Protein AF-A0A3Q8FGC4-F1 (afdb_monomer)

pLDDT: mean 86.4, std 13.98, range [35.84, 96.62]

Nearest PDB structures (foldseek):
  3uul-assembly1_A  TM=3.768E-01  e=6.677E+00  Rattus norvegicus

Foldseek 3Di:
DDDDDAPQDLCQLLVQPDLVSSLVSLCSCPVDDVSLVVNLVVLVVQVVPPPCPVVNVSSVVSSVLVVVLVVDDPVVSVVSSSVVSVVVNVVVVPD

Solvent-accessible surface area (backbone atoms only — not comparable to full-atom values): 5474 Å² total; per-residue (Å²): 131,84,83,80,81,71,67,71,68,63,63,52,37,62,68,32,93,45,69,70,51,16,49,52,45,49,46,68,39,44,76,47,69,70,37,44,53,49,47,51,55,48,30,64,61,38,57,78,39,93,88,26,55,66,61,25,52,54,43,51,52,52,48,53,51,52,60,53,36,76,78,42,59,68,75,58,29,50,55,52,49,55,52,49,54,52,48,52,45,53,63,74,66,53,131

Radius of gyration: 13.34 Å; Cα contacts (8 Å, |Δi|>4): 74; chains: 1; bounding box: 31×33×35 Å

Mean predicted aligned error: 5.27 Å

Sequence (95 aa):
MGSVSFPTDAHAILRAPDLDSAERAYLGLMPDQAHIDALVRRALGLSRVADAACCYALSMTLVGLRLQELEMDEPCATAHRQSTLRNLRQVYASP

Secondary structure (DSSP, 8-state):
---------THHHHH-SSHHHHHHHHHHH-SSHHHHHHHHHHHHHHTTSTT-HHHHHHHHHHHHHHHHHTTS-HHHHHHHHHHHHHHHHHHHH--

Structure (mmCIF, N/CA/C/O backbone):
data_AF-A0A3Q8FGC4-F1
#
_entry.id   AF-A0A3Q8FGC4-F1
#
loop_
_atom_site.group_PDB
_atom_site.id
_atom_site.type_symbol
_atom_site.label_atom_id
_atom_site.label_alt_id
_atom_site.label_comp_id
_atom_site.label_asym_id
_atom_site.label_entity_id
_atom_site.label_seq_id
_atom_site.pdbx_PDB_ins_code
_atom_site.Cartn_x
_atom_site.Cartn_y
_atom_site.Cartn_z
_atom_site.occupancy
_atom_site.B_iso_or_equiv
_atom_site.auth_seq_id
_atom_site.auth_comp_id
_atom_site.auth_asym_id
_atom_site.auth_atom_id
_atom_site.pdbx_PDB_model_num
ATOM 1 N N . MET A 1 1 ? 14.982 -24.105 7.222 1.00 35.84 1 MET A N 1
ATOM 2 C CA . MET A 1 1 ? 14.376 -22.767 7.385 1.00 35.84 1 MET A CA 1
ATOM 3 C C . MET A 1 1 ? 13.397 -22.569 6.245 1.00 35.84 1 MET A C 1
ATOM 5 O O . MET A 1 1 ? 13.825 -22.622 5.100 1.00 35.84 1 MET A O 1
ATOM 9 N N . GLY A 1 2 ? 12.097 -22.476 6.535 1.00 41.25 2 GLY A N 1
ATOM 10 C CA . GLY A 1 2 ? 11.085 -22.261 5.498 1.00 41.25 2 GLY A CA 1
ATOM 11 C C . GLY A 1 2 ? 11.269 -20.881 4.874 1.00 41.25 2 GLY A C 1
ATOM 12 O O . GLY A 1 2 ? 11.407 -19.900 5.600 1.00 41.25 2 GLY A O 1
ATOM 13 N N . SER A 1 3 ? 11.324 -20.814 3.544 1.00 45.59 3 SER A N 1
ATOM 14 C CA . SER A 1 3 ? 11.304 -19.548 2.816 1.00 45.59 3 SER A CA 1
ATOM 15 C C . SER A 1 3 ? 9.933 -18.915 3.047 1.00 45.59 3 SER A C 1
ATOM 17 O O . SER A 1 3 ? 8.928 -19.395 2.525 1.00 45.59 3 SER A O 1
ATOM 19 N N . VAL A 1 4 ? 9.871 -17.907 3.915 1.00 52.34 4 VAL A N 1
ATOM 20 C CA . VAL A 1 4 ? 8.651 -17.122 4.112 1.00 52.34 4 VAL A CA 1
ATOM 21 C C . VAL A 1 4 ? 8.453 -16.312 2.834 1.00 52.34 4 VAL A C 1
ATOM 23 O O . VAL A 1 4 ? 9.284 -15.474 2.488 1.00 52.34 4 VAL A O 1
ATOM 26 N N . SER A 1 5 ? 7.395 -16.625 2.087 1.00 57.38 5 SER A N 1
ATOM 27 C CA . SER A 1 5 ? 7.038 -15.887 0.879 1.00 57.38 5 SER A CA 1
ATOM 28 C C . SER A 1 5 ? 6.286 -14.629 1.291 1.00 57.38 5 SER A C 1
ATOM 30 O O . SER A 1 5 ? 5.193 -14.709 1.847 1.00 57.38 5 SER A O 1
ATOM 32 N N . PHE A 1 6 ? 6.898 -13.472 1.059 1.00 59.44 6 PHE A N 1
ATOM 33 C CA . PHE A 1 6 ? 6.273 -12.187 1.337 1.00 59.44 6 PHE A CA 1
ATOM 34 C C . PHE A 1 6 ? 5.357 -11.793 0.171 1.00 59.44 6 PHE A C 1
ATOM 36 O O . PHE A 1 6 ? 5.799 -11.852 -0.987 1.00 59.44 6 PHE A O 1
ATOM 43 N N . PRO A 1 7 ? 4.111 -11.354 0.433 1.00 64.94 7 PRO A N 1
ATOM 44 C CA . PRO A 1 7 ? 3.334 -10.671 -0.589 1.00 64.94 7 PRO A CA 1
ATOM 45 C C . PRO A 1 7 ? 4.143 -9.453 -1.029 1.00 64.94 7 PRO A C 1
ATOM 47 O O . PRO A 1 7 ? 4.620 -8.677 -0.208 1.00 64.94 7 PRO A O 1
ATOM 50 N N . THR A 1 8 ? 4.381 -9.327 -2.330 1.00 69.44 8 THR A N 1
ATOM 51 C CA . THR A 1 8 ? 5.246 -8.264 -2.863 1.00 69.44 8 THR A CA 1
ATOM 52 C C . THR A 1 8 ? 4.591 -7.479 -3.990 1.00 69.44 8 THR A C 1
ATOM 54 O O . THR A 1 8 ? 5.155 -6.493 -4.463 1.00 69.44 8 THR A O 1
ATOM 57 N N . ASP A 1 9 ? 3.410 -7.896 -4.440 1.00 83.50 9 ASP A N 1
ATOM 58 C CA . ASP A 1 9 ? 2.745 -7.321 -5.599 1.00 83.50 9 ASP A CA 1
ATOM 59 C C . ASP A 1 9 ? 1.961 -6.047 -5.249 1.00 83.50 9 ASP A C 1
ATOM 61 O O . ASP A 1 9 ? 0.766 -6.081 -4.955 1.00 83.50 9 ASP A O 1
ATOM 65 N N . ALA A 1 10 ? 2.642 -4.904 -5.337 1.00 87.44 10 ALA A N 1
ATOM 66 C CA . ALA A 1 10 ? 2.043 -3.584 -5.164 1.00 87.44 10 ALA A CA 1
ATOM 67 C C . ALA A 1 10 ? 0.886 -3.301 -6.148 1.00 87.44 10 ALA A C 1
ATOM 69 O O . ALA A 1 10 ? -0.040 -2.562 -5.811 1.00 87.44 10 ALA A O 1
ATOM 70 N N . HIS A 1 11 ? 0.861 -3.924 -7.336 1.00 89.44 11 HIS A N 1
ATOM 71 C CA . HIS A 1 11 ? -0.223 -3.716 -8.305 1.00 89.44 11 HIS A CA 1
ATOM 72 C C . HIS A 1 11 ? -1.540 -4.371 -7.880 1.00 89.44 11 HIS A C 1
ATOM 74 O O . HIS A 1 11 ? -2.587 -4.068 -8.455 1.00 89.44 11 HIS A O 1
ATOM 80 N N . ALA A 1 12 ? -1.538 -5.251 -6.873 1.00 90.31 12 ALA A N 1
ATOM 81 C CA . ALA A 1 12 ? -2.777 -5.754 -6.282 1.00 90.31 12 ALA A CA 1
ATOM 82 C C . ALA A 1 12 ? -3.651 -4.616 -5.714 1.00 90.31 12 ALA A C 1
ATOM 84 O O . ALA A 1 12 ? -4.872 -4.670 -5.828 1.00 90.31 12 ALA A O 1
ATOM 85 N N . ILE A 1 13 ? -3.037 -3.546 -5.196 1.00 93.50 13 ILE A N 1
ATOM 86 C CA . ILE A 1 13 ? -3.734 -2.367 -4.652 1.00 93.50 13 ILE A CA 1
ATOM 87 C C . ILE A 1 13 ? -4.467 -1.596 -5.760 1.00 93.50 13 ILE A C 1
ATOM 89 O O . ILE A 1 13 ? -5.600 -1.144 -5.574 1.00 93.50 13 ILE A O 1
ATOM 93 N N . LEU A 1 14 ? -3.843 -1.482 -6.937 1.00 92.50 14 LEU A N 1
ATOM 94 C CA . LEU A 1 14 ? -4.438 -0.818 -8.099 1.00 92.50 14 LEU A CA 1
ATOM 95 C C . LEU A 1 14 ? -5.569 -1.652 -8.717 1.00 92.50 14 LEU A C 1
ATOM 97 O O . LEU A 1 14 ? -6.582 -1.100 -9.130 1.00 92.50 14 LEU A O 1
ATOM 101 N N . ARG A 1 15 ? -5.422 -2.983 -8.733 1.00 91.06 15 ARG A N 1
ATOM 102 C CA . ARG A 1 15 ? -6.408 -3.921 -9.303 1.00 91.06 15 ARG A CA 1
ATOM 103 C C . ARG A 1 15 ? -7.569 -4.267 -8.371 1.00 91.06 15 ARG A C 1
ATOM 105 O O . ARG A 1 15 ? -8.509 -4.923 -8.811 1.00 91.06 15 ARG A O 1
ATOM 112 N N . ALA A 1 16 ? -7.511 -3.877 -7.098 1.00 93.44 16 ALA A N 1
ATOM 113 C CA . ALA A 1 16 ? -8.579 -4.172 -6.149 1.00 93.44 16 ALA A CA 1
ATOM 114 C C . ALA A 1 16 ? -9.930 -3.587 -6.628 1.00 93.44 16 ALA A C 1
ATOM 116 O O . ALA A 1 16 ? -9.937 -2.510 -7.230 1.00 93.44 16 ALA A O 1
ATOM 117 N N . PRO A 1 17 ? -11.067 -4.256 -6.374 1.00 93.06 17 PRO A N 1
ATOM 118 C CA . PRO A 1 17 ? -12.371 -3.842 -6.906 1.00 93.06 17 PRO A CA 1
ATOM 119 C C . PRO A 1 17 ? -12.894 -2.531 -6.298 1.00 93.06 17 PRO A C 1
ATOM 121 O O . PRO A 1 17 ? -13.582 -1.767 -6.968 1.00 93.06 17 PRO A O 1
ATOM 124 N N . ASP A 1 18 ? -12.521 -2.237 -5.056 1.00 94.69 18 ASP A N 1
ATOM 125 C CA . ASP A 1 18 ? -12.961 -1.072 -4.291 1.00 94.69 18 ASP A CA 1
ATOM 126 C C . ASP A 1 18 ? -11.840 -0.563 -3.367 1.00 94.69 18 ASP A C 1
ATOM 128 O O . ASP A 1 18 ? -10.759 -1.160 -3.278 1.00 94.69 18 ASP A O 1
ATOM 132 N N . LEU A 1 19 ? -12.077 0.585 -2.723 1.00 95.69 19 LEU A N 1
ATOM 133 C CA . LEU A 1 19 ? -11.090 1.228 -1.854 1.00 95.69 19 LEU A CA 1
ATOM 134 C C . LEU A 1 19 ? -10.793 0.388 -0.604 1.00 95.69 19 LEU A C 1
ATOM 136 O O . LEU A 1 19 ? -9.630 0.277 -0.230 1.00 95.69 19 LEU A O 1
ATOM 140 N N . ASP A 1 20 ? -11.800 -0.262 -0.021 1.00 96.00 20 ASP A N 1
ATOM 141 C CA . ASP A 1 20 ? -11.635 -1.100 1.172 1.00 96.00 20 ASP A CA 1
ATOM 142 C C . ASP A 1 20 ? -10.745 -2.317 0.880 1.00 96.00 20 ASP A C 1
ATOM 144 O O . ASP A 1 20 ? -9.887 -2.706 1.671 1.00 96.00 20 ASP A O 1
ATOM 148 N N . SER A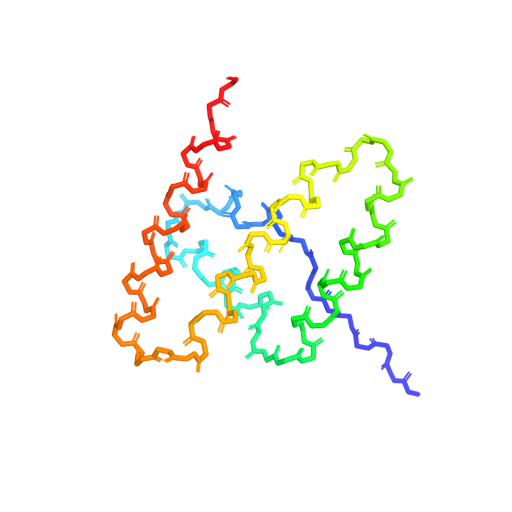 1 21 ? -10.911 -2.928 -0.291 1.00 95.69 21 SER A N 1
ATOM 149 C CA . SER A 1 21 ? -10.091 -4.049 -0.743 1.00 95.69 21 SER A CA 1
ATOM 150 C C . SER A 1 21 ? -8.669 -3.602 -1.089 1.00 95.69 21 SER A C 1
ATOM 152 O O . SER A 1 21 ? -7.719 -4.337 -0.816 1.00 95.69 21 SER A O 1
ATOM 154 N N . ALA A 1 22 ? -8.502 -2.392 -1.634 1.00 95.81 22 ALA A N 1
ATOM 155 C CA . ALA A 1 22 ? -7.188 -1.788 -1.855 1.00 95.81 22 ALA A CA 1
ATOM 156 C C . ALA A 1 22 ? -6.466 -1.519 -0.526 1.00 95.81 22 ALA A C 1
ATOM 158 O O . ALA A 1 22 ? -5.274 -1.791 -0.400 1.00 95.81 22 ALA A O 1
ATOM 159 N N . GLU A 1 23 ? -7.200 -1.041 0.476 1.00 96.12 23 GLU A N 1
ATOM 160 C CA . GLU A 1 23 ? -6.710 -0.799 1.829 1.00 96.12 23 GLU A CA 1
ATOM 161 C C . GLU A 1 23 ? -6.275 -2.100 2.514 1.00 96.12 23 GLU A C 1
ATOM 163 O O . GLU A 1 23 ? -5.174 -2.166 3.062 1.00 96.12 23 GLU A O 1
ATOM 168 N N . ARG A 1 24 ? -7.073 -3.172 2.411 1.00 95.31 24 ARG A N 1
ATOM 169 C CA . ARG A 1 24 ? -6.678 -4.503 2.905 1.00 95.31 24 ARG A CA 1
ATOM 170 C C . ARG A 1 24 ? -5.434 -5.033 2.198 1.00 95.31 24 ARG A C 1
ATOM 172 O O . ARG A 1 24 ? -4.555 -5.580 2.858 1.00 95.31 24 ARG A O 1
ATOM 179 N N . ALA A 1 25 ? -5.344 -4.868 0.878 1.00 94.75 25 ALA A N 1
ATOM 180 C CA . ALA A 1 25 ? -4.167 -5.278 0.116 1.00 94.75 25 ALA A CA 1
ATOM 181 C C . ALA A 1 25 ? -2.917 -4.496 0.546 1.00 94.75 25 ALA A C 1
ATOM 183 O O . ALA A 1 25 ? -1.855 -5.086 0.711 1.00 94.75 25 ALA A O 1
ATOM 184 N N . TYR A 1 26 ? -3.052 -3.190 0.782 1.00 95.81 26 TYR A N 1
ATOM 185 C CA . TYR A 1 26 ? -1.980 -2.333 1.278 1.00 95.81 26 TYR A CA 1
ATOM 186 C C . TYR A 1 26 ? -1.484 -2.757 2.667 1.00 95.81 26 TYR A C 1
ATOM 188 O O . TYR A 1 26 ? -0.286 -2.966 2.856 1.00 95.81 26 TYR A O 1
ATOM 196 N N . LEU A 1 27 ? -2.397 -2.945 3.625 1.00 94.75 27 LEU A N 1
ATOM 197 C CA . LEU A 1 27 ? -2.035 -3.369 4.979 1.00 94.75 27 LEU A CA 1
ATOM 198 C C . LEU A 1 27 ? -1.441 -4.782 4.993 1.00 94.75 27 LEU A C 1
ATOM 200 O O . LEU A 1 27 ? -0.485 -5.041 5.716 1.00 94.75 27 LEU A O 1
ATOM 204 N N . GLY A 1 28 ? -1.972 -5.687 4.165 1.00 94.00 28 GLY A N 1
ATOM 205 C CA . GLY A 1 28 ? -1.442 -7.042 4.010 1.00 94.00 28 GLY A CA 1
ATOM 206 C C . GLY A 1 28 ? -0.087 -7.097 3.301 1.00 94.00 28 GLY A C 1
ATOM 207 O O . GLY A 1 28 ? 0.666 -8.045 3.506 1.00 94.00 28 GLY A O 1
ATOM 208 N N . LEU A 1 29 ? 0.245 -6.087 2.490 1.00 93.56 29 LEU A N 1
ATOM 209 C CA . LEU A 1 29 ? 1.549 -5.958 1.840 1.00 93.56 29 LEU A CA 1
ATOM 210 C C . LEU A 1 29 ? 2.640 -5.546 2.837 1.00 93.56 29 LEU A C 1
ATOM 212 O O . LEU A 1 29 ? 3.773 -6.003 2.715 1.00 93.56 29 LEU A O 1
ATOM 216 N N . MET A 1 30 ? 2.310 -4.686 3.807 1.00 94.75 30 MET A N 1
ATOM 217 C CA . MET A 1 30 ? 3.260 -4.129 4.782 1.00 94.75 30 MET A CA 1
ATOM 218 C C . MET A 1 30 ? 2.707 -4.146 6.222 1.00 94.75 30 MET A C 1
ATOM 220 O O . MET A 1 30 ? 2.543 -3.084 6.836 1.00 94.75 30 MET A O 1
ATOM 224 N N . PRO A 1 31 ? 2.422 -5.336 6.785 1.00 91.38 31 PRO A N 1
ATOM 225 C CA . PRO A 1 31 ? 1.895 -5.455 8.143 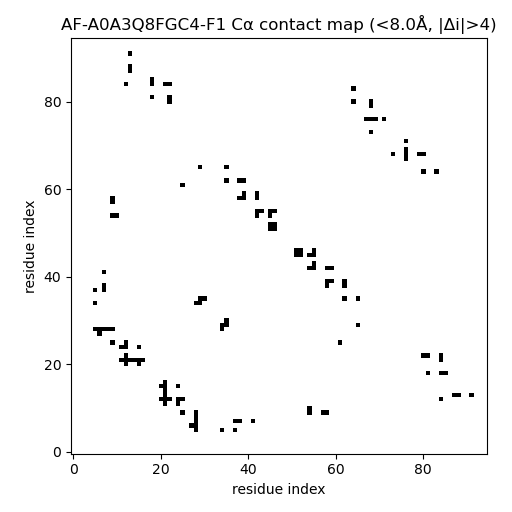1.00 91.38 31 PRO A CA 1
ATOM 226 C C . PRO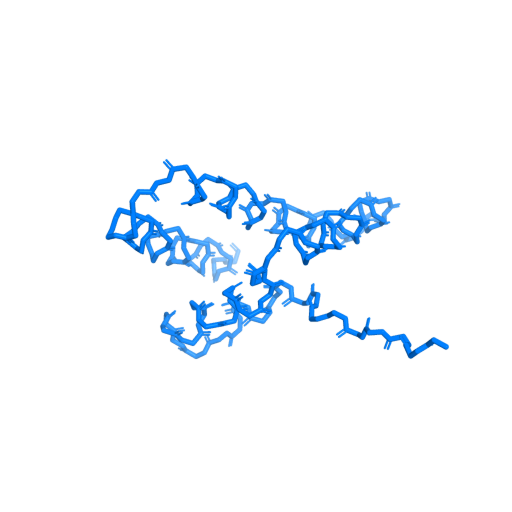 A 1 31 ? 2.908 -5.011 9.206 1.00 91.38 31 PRO A C 1
ATOM 228 O O . PRO A 1 31 ? 2.507 -4.523 10.259 1.00 91.38 31 PRO A O 1
ATOM 231 N N . ASP A 1 32 ? 4.208 -5.138 8.925 1.00 91.56 32 ASP A N 1
ATOM 232 C CA . ASP A 1 32 ? 5.295 -4.802 9.843 1.00 91.56 32 ASP A CA 1
ATOM 233 C C . ASP A 1 32 ? 6.556 -4.302 9.107 1.00 91.56 32 ASP A C 1
ATOM 235 O O . ASP A 1 32 ? 6.627 -4.280 7.873 1.00 91.56 32 ASP A O 1
ATOM 239 N N . GLN A 1 33 ? 7.577 -3.932 9.885 1.00 92.56 33 GLN A N 1
ATOM 240 C CA . GLN A 1 33 ? 8.852 -3.423 9.378 1.00 92.56 33 GLN A CA 1
ATOM 241 C C . GLN A 1 33 ? 9.581 -4.406 8.449 1.00 92.56 33 GLN A C 1
ATOM 243 O O . GLN A 1 33 ? 10.179 -3.986 7.460 1.00 92.56 33 GLN A O 1
ATOM 248 N N . ALA A 1 34 ? 9.523 -5.714 8.713 1.00 93.25 34 ALA A N 1
ATOM 249 C CA . ALA A 1 34 ? 10.223 -6.698 7.889 1.00 93.25 34 ALA A CA 1
ATOM 250 C C . ALA A 1 34 ? 9.634 -6.762 6.471 1.00 93.25 34 ALA A C 1
ATOM 252 O O . ALA A 1 34 ? 10.374 -6.929 5.496 1.00 93.25 34 ALA A O 1
ATOM 253 N N . HIS A 1 35 ? 8.317 -6.582 6.354 1.00 93.38 35 HIS A N 1
ATOM 254 C CA . HIS A 1 35 ? 7.618 -6.520 5.073 1.00 93.38 35 HIS A CA 1
ATOM 255 C C . HIS A 1 35 ? 7.906 -5.213 4.324 1.00 93.38 35 HIS A C 1
ATOM 257 O O . HIS A 1 35 ? 8.119 -5.245 3.109 1.00 93.38 35 HIS A O 1
ATOM 263 N N . ILE A 1 36 ? 8.003 -4.086 5.041 1.00 94.19 36 ILE A N 1
ATOM 264 C CA . ILE A 1 36 ? 8.456 -2.806 4.472 1.00 94.19 36 ILE A CA 1
ATOM 265 C C . ILE A 1 36 ? 9.859 -2.978 3.870 1.00 94.19 36 ILE A C 1
ATOM 267 O O . ILE A 1 36 ? 10.069 -2.710 2.685 1.00 94.19 36 ILE A O 1
ATOM 271 N N . ASP A 1 37 ? 10.805 -3.518 4.640 1.00 93.31 37 ASP A N 1
ATOM 272 C CA . ASP A 1 37 ? 12.183 -3.725 4.187 1.00 93.31 37 ASP A CA 1
ATOM 273 C C . ASP A 1 37 ? 12.265 -4.705 3.003 1.00 93.31 37 ASP A C 1
ATOM 275 O O . ASP A 1 37 ? 13.089 -4.547 2.096 1.00 93.31 37 ASP A O 1
ATOM 279 N N . ALA A 1 38 ? 11.428 -5.748 2.997 1.00 92.00 38 ALA A N 1
ATOM 280 C CA . ALA A 1 38 ? 11.341 -6.700 1.893 1.00 92.00 38 ALA A CA 1
ATOM 281 C C . ALA A 1 38 ? 10.856 -6.028 0.599 1.00 92.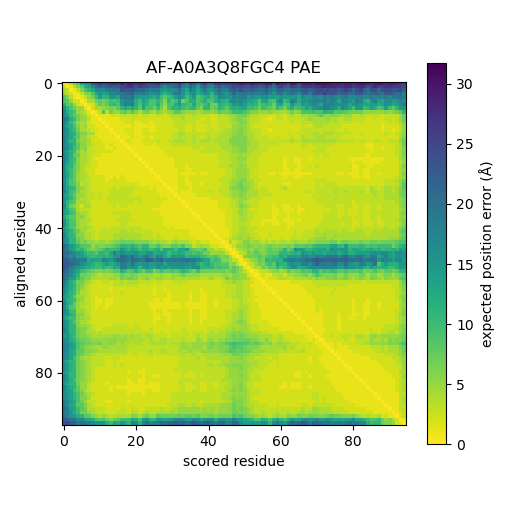00 38 ALA A C 1
ATOM 283 O O . ALA A 1 38 ? 11.451 -6.248 -0.463 1.00 92.00 38 ALA A O 1
ATOM 284 N N . LEU A 1 39 ? 9.832 -5.172 0.683 1.00 91.75 39 LEU A N 1
ATOM 285 C CA . LEU A 1 39 ? 9.323 -4.423 -0.462 1.00 91.75 39 LEU A CA 1
ATOM 286 C C . LEU A 1 39 ? 10.364 -3.427 -0.991 1.00 91.75 39 LEU A C 1
ATOM 288 O O . LEU A 1 39 ? 10.585 -3.382 -2.201 1.00 91.75 39 LEU A O 1
ATOM 292 N N . VAL A 1 40 ? 11.070 -2.708 -0.109 1.00 92.50 40 VAL A N 1
ATOM 293 C CA . VAL A 1 40 ? 12.173 -1.804 -0.492 1.00 92.50 40 VAL A CA 1
ATOM 294 C C . VAL A 1 40 ? 13.273 -2.562 -1.228 1.00 92.50 40 VAL A C 1
ATOM 296 O O . VAL A 1 40 ? 13.673 -2.166 -2.324 1.00 92.50 40 VAL A O 1
ATOM 299 N N . ARG A 1 41 ? 13.744 -3.688 -0.675 1.00 90.62 41 ARG A N 1
ATOM 300 C CA . ARG A 1 41 ? 14.779 -4.517 -1.317 1.00 90.62 41 ARG A CA 1
ATOM 301 C C . ARG A 1 41 ? 14.347 -4.987 -2.704 1.00 90.62 41 ARG A C 1
ATOM 303 O O . ARG A 1 41 ? 15.145 -4.934 -3.639 1.00 90.62 41 ARG A O 1
ATOM 310 N N . ARG A 1 42 ? 13.088 -5.409 -2.857 1.00 86.94 42 ARG A N 1
ATOM 311 C CA . ARG A 1 42 ? 12.542 -5.815 -4.157 1.00 86.94 42 ARG A CA 1
ATOM 312 C C . ARG A 1 42 ? 12.472 -4.643 -5.130 1.00 86.94 42 ARG A C 1
ATOM 314 O O . ARG A 1 42 ? 12.923 -4.786 -6.262 1.00 86.94 42 ARG A O 1
ATOM 321 N N . ALA A 1 43 ? 11.947 -3.499 -4.699 1.00 87.81 43 ALA A N 1
ATOM 322 C CA . ALA A 1 43 ? 11.838 -2.304 -5.527 1.00 87.81 43 ALA A CA 1
ATOM 323 C C . ALA A 1 43 ? 13.220 -1.852 -6.030 1.00 87.81 43 ALA A C 1
ATOM 325 O O . ALA A 1 43 ? 13.386 -1.606 -7.221 1.00 87.81 43 ALA A O 1
ATOM 326 N N . LEU A 1 44 ? 14.238 -1.846 -5.164 1.00 86.38 44 LEU A N 1
ATOM 327 C CA . LEU A 1 44 ? 15.627 -1.547 -5.538 1.00 86.38 44 LEU A CA 1
ATOM 328 C C . LEU A 1 44 ? 16.246 -2.593 -6.479 1.00 86.38 44 LEU A C 1
ATOM 330 O O . LEU A 1 44 ? 17.114 -2.264 -7.285 1.00 86.38 44 LEU A O 1
ATOM 334 N N . GLY A 1 45 ? 15.826 -3.857 -6.386 1.00 83.44 45 GLY A N 1
ATOM 335 C CA . GLY A 1 45 ? 16.206 -4.892 -7.349 1.00 83.44 45 GLY A CA 1
ATOM 336 C C . GLY A 1 45 ? 15.580 -4.661 -8.727 1.00 83.44 45 GLY A C 1
ATOM 337 O O . GLY A 1 45 ? 16.247 -4.840 -9.744 1.00 83.44 45 GLY A O 1
ATOM 338 N N . LEU A 1 46 ? 14.319 -4.220 -8.754 1.00 72.56 46 LEU A N 1
ATOM 339 C CA . LEU A 1 46 ? 13.558 -3.937 -9.971 1.00 72.56 46 LEU A CA 1
ATOM 340 C C . LEU A 1 46 ? 13.969 -2.623 -10.645 1.00 72.56 46 LEU A C 1
ATOM 342 O O . LEU A 1 46 ? 13.949 -2.561 -11.866 1.00 72.56 46 LEU A O 1
ATOM 346 N N . SER A 1 47 ? 14.407 -1.605 -9.896 1.00 70.25 47 SER A N 1
ATOM 347 C CA . SER A 1 47 ? 14.837 -0.310 -10.460 1.00 70.25 47 SER A CA 1
ATOM 348 C C . SER A 1 47 ? 16.007 -0.420 -11.444 1.00 70.25 47 SER A C 1
ATOM 350 O O . SER A 1 47 ? 16.240 0.481 -12.244 1.00 70.25 47 SER A O 1
ATOM 352 N N . ARG A 1 48 ? 16.732 -1.543 -11.410 1.00 68.81 48 ARG A N 1
ATOM 353 C CA . ARG A 1 48 ? 17.823 -1.873 -12.335 1.00 68.81 48 ARG A CA 1
ATOM 354 C C . ARG A 1 48 ? 17.332 -2.376 -13.700 1.00 68.81 48 ARG A C 1
ATOM 356 O O . ARG A 1 48 ? 18.155 -2.600 -14.583 1.00 68.81 48 ARG A O 1
ATOM 363 N N . VAL A 1 49 ? 16.022 -2.568 -13.877 1.00 66.69 49 VAL A N 1
ATOM 364 C CA . VAL A 1 49 ? 15.383 -3.053 -15.108 1.00 66.69 49 VAL A CA 1
ATOM 365 C C . VAL A 1 49 ? 14.598 -1.905 -15.753 1.00 66.69 49 VAL A C 1
ATOM 367 O O . VAL A 1 49 ? 13.739 -1.303 -15.113 1.00 66.69 49 VAL A O 1
ATOM 370 N N . ALA A 1 50 ? 14.884 -1.605 -17.025 1.00 55.69 50 ALA A N 1
ATOM 371 C CA . ALA A 1 50 ? 14.408 -0.402 -17.724 1.00 55.69 50 ALA A CA 1
ATOM 372 C C . ALA A 1 50 ? 12.871 -0.243 -17.788 1.00 55.69 50 ALA A C 1
ATOM 374 O O . ALA A 1 50 ? 12.384 0.881 -17.847 1.00 55.69 50 ALA A O 1
ATOM 375 N N . ASP A 1 51 ? 12.116 -1.343 -17.727 1.00 62.31 51 ASP A N 1
ATOM 376 C CA . ASP A 1 51 ? 10.647 -1.360 -17.842 1.00 62.31 51 ASP A CA 1
ATOM 377 C C . ASP A 1 51 ? 9.919 -1.373 -16.477 1.00 62.31 51 ASP A C 1
ATOM 379 O O . ASP A 1 51 ? 8.698 -1.449 -16.388 1.00 62.31 51 ASP A O 1
ATOM 383 N N . ALA A 1 52 ? 10.661 -1.299 -15.365 1.00 66.69 52 ALA A N 1
ATOM 384 C CA . ALA A 1 52 ? 10.102 -1.421 -14.015 1.00 66.69 52 ALA A CA 1
ATOM 385 C C . ALA A 1 52 ? 9.984 -0.085 -13.257 1.00 66.69 52 ALA A C 1
ATOM 387 O O . ALA A 1 52 ? 9.695 -0.086 -12.058 1.00 66.69 52 ALA A O 1
ATOM 388 N N . ALA A 1 53 ? 10.181 1.056 -13.926 1.00 72.75 53 ALA A N 1
ATOM 389 C CA . ALA A 1 53 ? 10.125 2.382 -13.299 1.00 72.75 53 ALA A CA 1
ATOM 390 C C . ALA A 1 53 ? 8.770 2.654 -12.618 1.00 72.75 53 ALA A C 1
ATOM 392 O O . ALA A 1 53 ? 8.722 3.179 -11.508 1.00 72.75 53 ALA A O 1
ATOM 393 N N . CYS A 1 54 ? 7.681 2.217 -13.253 1.00 74.44 54 CYS A N 1
ATOM 394 C CA . CYS A 1 54 ? 6.316 2.312 -12.738 1.00 74.44 54 CYS A CA 1
ATOM 395 C C . CYS A 1 54 ? 6.127 1.467 -11.460 1.00 74.44 54 CYS A C 1
ATOM 397 O O . CYS A 1 54 ? 5.670 1.966 -10.432 1.00 74.44 54 CYS A O 1
ATOM 399 N N . CYS A 1 55 ? 6.593 0.213 -11.483 1.00 81.00 55 CYS A N 1
ATOM 400 C CA . CYS A 1 55 ? 6.574 -0.690 -10.328 1.00 81.00 55 CYS A CA 1
ATOM 401 C C . CYS A 1 55 ? 7.415 -0.150 -9.161 1.00 81.00 55 CYS A C 1
ATOM 403 O O . CYS A 1 55 ? 7.021 -0.264 -7.997 1.00 81.00 55 CYS A O 1
ATOM 405 N N . TYR A 1 56 ? 8.578 0.430 -9.468 1.00 86.94 56 TYR A N 1
ATOM 406 C CA . TYR A 1 56 ? 9.468 1.047 -8.491 1.00 86.94 56 TYR A CA 1
ATOM 407 C C . TYR A 1 56 ? 8.817 2.269 -7.843 1.00 86.94 56 TYR A C 1
ATOM 409 O O . TYR A 1 56 ? 8.735 2.324 -6.618 1.00 86.94 56 TYR A O 1
ATOM 417 N N . ALA A 1 57 ? 8.307 3.204 -8.648 1.00 88.25 57 ALA A N 1
ATOM 418 C CA . ALA A 1 57 ? 7.653 4.412 -8.161 1.00 88.25 57 ALA A CA 1
ATOM 419 C C . ALA A 1 57 ? 6.464 4.071 -7.257 1.00 88.25 57 ALA A C 1
ATOM 421 O O . ALA A 1 57 ? 6.419 4.539 -6.122 1.00 88.25 57 ALA A O 1
ATOM 422 N N . LEU A 1 58 ? 5.571 3.177 -7.703 1.00 91.44 58 LEU A N 1
ATOM 423 C CA . LEU A 1 58 ? 4.440 2.720 -6.896 1.00 91.44 58 LEU A CA 1
ATOM 424 C C . LEU A 1 58 ? 4.909 2.115 -5.567 1.00 91.44 58 LEU A C 1
ATOM 426 O O . LEU A 1 58 ? 4.423 2.505 -4.509 1.00 91.44 58 LEU A O 1
ATOM 430 N N . SER A 1 59 ? 5.878 1.196 -5.605 1.00 92.31 59 SER A N 1
ATOM 431 C CA . SER A 1 59 ? 6.389 0.545 -4.392 1.00 92.31 59 SER A CA 1
ATOM 432 C C . SER A 1 59 ? 6.982 1.558 -3.410 1.00 92.31 59 SER A C 1
ATOM 434 O O . SER A 1 59 ? 6.683 1.505 -2.220 1.00 92.31 59 SER A O 1
ATOM 436 N N . MET A 1 60 ? 7.776 2.513 -3.900 1.00 93.69 60 MET A N 1
ATOM 437 C CA . MET A 1 60 ? 8.386 3.543 -3.059 1.00 93.69 60 MET A CA 1
ATOM 438 C C . MET A 1 60 ? 7.354 4.516 -2.485 1.00 93.69 60 MET A C 1
ATOM 440 O O . MET A 1 60 ? 7.484 4.909 -1.327 1.00 93.69 60 MET A O 1
ATOM 444 N N . THR A 1 61 ? 6.308 4.870 -3.237 1.00 94.44 61 THR A N 1
ATOM 445 C CA . THR A 1 61 ? 5.213 5.698 -2.713 1.00 94.44 61 THR A CA 1
ATOM 446 C C . THR A 1 61 ? 4.477 4.995 -1.576 1.00 94.44 61 THR A C 1
ATOM 448 O O . THR A 1 61 ? 4.208 5.612 -0.548 1.00 94.44 61 THR A O 1
ATOM 451 N N . LEU A 1 62 ? 4.186 3.700 -1.722 1.00 95.44 62 LEU A N 1
ATOM 452 C CA . LEU A 1 62 ? 3.496 2.927 -0.687 1.00 95.44 62 LEU A CA 1
ATOM 453 C C . LEU A 1 62 ? 4.356 2.759 0.572 1.00 95.44 62 LEU A C 1
ATOM 455 O O . LEU A 1 62 ? 3.835 2.879 1.680 1.00 95.44 62 LEU A O 1
ATOM 459 N N . VAL A 1 63 ? 5.664 2.531 0.410 1.00 95.56 63 VAL A N 1
ATOM 460 C CA . VAL A 1 63 ? 6.621 2.498 1.528 1.00 95.56 63 VAL A CA 1
ATOM 461 C C . VAL A 1 63 ? 6.654 3.841 2.252 1.00 95.56 63 VAL A C 1
ATOM 463 O O . VAL A 1 63 ? 6.552 3.867 3.474 1.00 95.56 63 VAL A O 1
ATOM 466 N N . GLY A 1 64 ? 6.760 4.949 1.513 1.00 95.94 64 GLY A N 1
ATOM 467 C CA . GLY A 1 64 ? 6.755 6.292 2.095 1.00 95.94 64 GLY A CA 1
ATOM 468 C C . GLY A 1 64 ? 5.488 6.558 2.905 1.00 95.94 64 GLY A C 1
ATOM 469 O O . GLY A 1 64 ? 5.582 6.974 4.056 1.00 95.94 64 GLY A O 1
ATOM 470 N N . LEU A 1 65 ? 4.324 6.213 2.343 1.00 96.62 65 LEU A N 1
ATOM 471 C CA . LEU A 1 65 ? 3.044 6.282 3.048 1.00 96.62 65 LEU A CA 1
ATOM 472 C C . LEU A 1 65 ? 3.077 5.459 4.345 1.00 96.62 65 LEU A C 1
ATOM 474 O O . LEU A 1 65 ? 2.677 5.955 5.393 1.00 96.62 65 LEU A O 1
ATOM 478 N N . ARG A 1 66 ? 3.593 4.222 4.303 1.00 96.25 66 ARG A N 1
ATOM 479 C CA . ARG A 1 66 ? 3.600 3.345 5.485 1.00 96.25 66 ARG A CA 1
ATOM 480 C C . ARG A 1 66 ? 4.482 3.885 6.599 1.00 96.25 66 ARG A C 1
ATOM 482 O O . ARG A 1 66 ? 4.095 3.819 7.757 1.00 96.25 66 ARG A O 1
ATOM 489 N N . LEU A 1 67 ? 5.647 4.424 6.252 1.00 95.62 67 LEU A N 1
ATOM 490 C CA . LEU A 1 67 ? 6.557 5.027 7.224 1.00 95.62 67 LEU A CA 1
ATOM 491 C C . LEU A 1 67 ? 5.944 6.270 7.877 1.00 95.62 67 LEU A C 1
ATOM 493 O O . LEU A 1 67 ? 6.085 6.437 9.081 1.00 95.62 67 LEU A O 1
ATOM 497 N N . GLN A 1 68 ? 5.219 7.091 7.112 1.00 94.44 68 GLN A N 1
ATOM 498 C CA . GLN A 1 68 ? 4.487 8.235 7.662 1.00 94.44 68 GLN A CA 1
ATOM 499 C C . GLN A 1 68 ? 3.385 7.791 8.628 1.00 94.44 68 GLN A C 1
ATOM 501 O O . GLN A 1 68 ? 3.273 8.343 9.714 1.00 94.44 68 GLN A O 1
ATOM 506 N N . GLU A 1 69 ? 2.606 6.765 8.275 1.00 94.88 69 GLU A N 1
ATOM 507 C CA . GLU A 1 69 ? 1.540 6.238 9.139 1.00 94.88 69 GLU A CA 1
ATOM 508 C C . GLU A 1 69 ? 2.048 5.752 10.502 1.00 94.88 69 GLU A C 1
ATOM 510 O O . GLU A 1 69 ? 1.337 5.903 11.490 1.00 94.88 69 GLU A O 1
ATOM 515 N N . LEU A 1 70 ? 3.267 5.202 10.576 1.00 91.12 70 LEU A N 1
ATOM 516 C CA . LEU A 1 70 ? 3.869 4.747 11.839 1.00 91.12 70 LEU A CA 1
ATOM 517 C C . LEU A 1 70 ? 4.134 5.891 12.832 1.00 91.12 70 LEU A C 1
ATOM 519 O O . LEU A 1 70 ? 4.287 5.635 14.024 1.00 91.12 70 LEU A O 1
ATOM 523 N N . GLU A 1 71 ? 4.191 7.135 12.355 1.00 93.06 71 GLU A N 1
ATOM 524 C CA . GLU A 1 71 ? 4.381 8.339 13.171 1.00 93.06 71 GLU A CA 1
ATOM 525 C C . GLU A 1 71 ? 3.050 9.039 13.513 1.00 93.06 71 GLU A C 1
ATOM 527 O O . GLU A 1 71 ? 3.043 10.059 14.203 1.00 93.06 71 GLU A O 1
ATOM 532 N N . MET A 1 72 ? 1.919 8.518 13.025 1.00 94.00 72 MET A N 1
ATOM 533 C CA . MET A 1 72 ? 0.595 9.130 13.140 1.00 94.00 72 MET A CA 1
ATOM 534 C C . MET A 1 72 ? -0.316 8.340 14.083 1.00 94.00 72 MET A C 1
ATOM 536 O O . MET A 1 72 ? -0.251 7.117 14.164 1.00 94.00 72 MET A O 1
ATOM 540 N N . ASP A 1 73 ? -1.258 9.032 14.725 1.00 95.38 73 ASP A N 1
ATOM 541 C CA . ASP A 1 73 ? -2.364 8.357 15.406 1.00 95.38 73 ASP A CA 1
ATOM 542 C C . ASP A 1 73 ? -3.275 7.639 14.394 1.00 95.38 73 ASP A C 1
ATOM 544 O O . ASP A 1 73 ? -3.562 8.162 13.312 1.00 95.38 73 ASP A O 1
ATOM 548 N N . GLU A 1 74 ? -3.806 6.474 14.779 1.00 91.50 74 GLU A N 1
ATOM 549 C CA . GLU A 1 74 ? -4.609 5.585 13.919 1.00 91.50 74 GLU A CA 1
ATOM 550 C C . GLU A 1 74 ? -5.749 6.268 13.131 1.00 91.50 74 GLU A C 1
ATOM 552 O O . GLU A 1 74 ? -5.896 5.998 11.931 1.00 91.50 74 GLU A O 1
ATOM 557 N N . PRO A 1 75 ? -6.549 7.190 13.709 1.00 93.62 75 PRO A N 1
ATOM 558 C CA . PRO A 1 75 ? -7.584 7.889 12.945 1.00 93.62 75 PRO A CA 1
ATOM 559 C C . PRO A 1 75 ? -7.006 8.763 11.825 1.00 93.62 75 PRO A C 1
ATOM 561 O O . PRO A 1 75 ? -7.560 8.825 10.725 1.00 93.62 75 PRO A O 1
ATOM 564 N N . CYS A 1 76 ? -5.874 9.420 12.092 1.00 94.38 76 CYS A N 1
ATOM 565 C CA . CYS A 1 76 ? -5.192 10.275 11.128 1.00 94.38 76 CYS A CA 1
ATOM 566 C C . CYS A 1 76 ? -4.517 9.429 10.040 1.00 94.38 76 CYS A C 1
ATOM 568 O O . CYS A 1 76 ? -4.696 9.701 8.851 1.00 94.38 76 CYS A O 1
ATOM 570 N N . ALA A 1 77 ? -3.832 8.352 10.441 1.00 95.25 77 ALA A N 1
ATOM 571 C CA . ALA A 1 77 ? -3.230 7.376 9.538 1.00 95.25 77 ALA A CA 1
ATOM 572 C C . ALA A 1 77 ? -4.275 6.780 8.583 1.00 95.25 77 ALA A C 1
ATOM 574 O O . ALA A 1 77 ? -4.066 6.741 7.374 1.00 95.25 77 ALA A O 1
ATOM 575 N N . THR A 1 78 ? -5.447 6.388 9.093 1.00 95.38 78 THR A N 1
ATOM 576 C CA . THR A 1 78 ? -6.539 5.825 8.281 1.00 95.38 78 THR A CA 1
ATOM 577 C C . THR A 1 78 ? -7.068 6.815 7.245 1.00 95.38 78 THR A C 1
ATOM 579 O O . THR A 1 78 ? -7.190 6.473 6.066 1.00 95.38 78 THR A O 1
ATOM 582 N N . ALA A 1 79 ? -7.340 8.059 7.644 1.00 95.12 79 ALA A N 1
ATOM 583 C CA . ALA A 1 79 ? -7.813 9.083 6.714 1.00 95.12 79 ALA A CA 1
ATOM 584 C C . ALA A 1 79 ? -6.765 9.398 5.631 1.00 95.12 79 ALA A C 1
ATOM 586 O O . ALA A 1 79 ? -7.096 9.503 4.443 1.00 95.12 79 ALA A O 1
ATOM 587 N N . HIS A 1 80 ? -5.494 9.507 6.030 1.00 95.12 80 HIS A N 1
ATOM 588 C CA . HIS A 1 80 ? -4.386 9.777 5.121 1.00 95.12 80 HIS A CA 1
ATOM 589 C C . HIS A 1 80 ? -4.174 8.633 4.118 1.00 95.12 80 HIS A C 1
ATOM 591 O O . HIS A 1 80 ? -4.089 8.871 2.909 1.00 95.12 80 HIS A O 1
ATOM 597 N N . ARG A 1 81 ? -4.203 7.389 4.602 1.00 96.38 81 ARG A N 1
ATOM 598 C CA . ARG A 1 81 ? -4.138 6.161 3.805 1.00 96.38 81 ARG A CA 1
ATOM 599 C C . ARG A 1 81 ? -5.221 6.102 2.746 1.00 96.38 81 ARG A C 1
ATOM 601 O O . ARG A 1 81 ? -4.919 5.977 1.561 1.00 96.38 81 ARG A O 1
ATOM 608 N N . GLN A 1 82 ? -6.485 6.239 3.146 1.00 96.25 82 GLN A N 1
ATOM 609 C CA . GLN A 1 82 ? -7.609 6.171 2.213 1.00 96.25 82 GLN A CA 1
ATOM 610 C C . GLN A 1 82 ? -7.554 7.276 1.154 1.00 96.25 82 GLN A C 1
ATOM 612 O O . GLN A 1 82 ? -7.846 7.023 -0.018 1.00 96.25 82 GLN A O 1
ATOM 617 N N . SER A 1 83 ? -7.158 8.492 1.542 1.00 96.56 83 SER A N 1
ATOM 618 C CA . SER A 1 83 ? -6.968 9.602 0.604 1.00 96.56 83 SER A CA 1
ATOM 619 C C . SER A 1 83 ? -5.882 9.289 -0.430 1.00 96.56 83 SER A C 1
ATOM 621 O O . SER A 1 83 ? -6.113 9.407 -1.637 1.00 96.56 83 SER A O 1
ATOM 623 N N . THR A 1 84 ? -4.728 8.803 0.029 1.00 96.25 84 THR A N 1
ATOM 624 C CA . THR A 1 84 ? -3.585 8.470 -0.829 1.00 96.25 84 THR A CA 1
ATOM 625 C C . THR A 1 84 ? -3.893 7.298 -1.758 1.00 96.25 84 THR A C 1
ATOM 627 O O . THR A 1 84 ? -3.647 7.389 -2.959 1.00 96.25 84 THR A O 1
ATOM 630 N N . LEU A 1 85 ? -4.503 6.221 -1.252 1.00 96.50 85 LEU A N 1
ATOM 631 C CA . LEU A 1 85 ? -4.890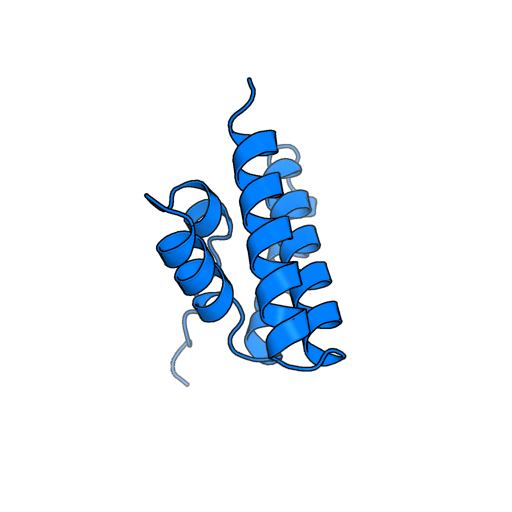 5.062 -2.063 1.00 96.50 85 LEU A CA 1
ATOM 632 C C . LEU A 1 85 ? -5.923 5.429 -3.134 1.00 96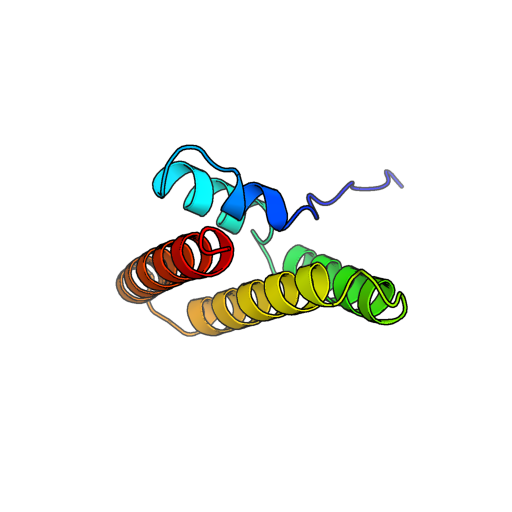.50 85 LEU A C 1
ATOM 634 O O . LEU A 1 85 ? -5.824 4.962 -4.271 1.00 96.50 85 LEU A O 1
ATOM 638 N N . ARG A 1 86 ? -6.887 6.298 -2.806 1.00 96.31 86 ARG A N 1
ATOM 639 C CA . ARG A 1 86 ? -7.843 6.827 -3.786 1.00 96.31 86 ARG A CA 1
ATOM 640 C C . ARG A 1 86 ? -7.127 7.603 -4.891 1.00 96.31 86 ARG A C 1
ATOM 642 O O . ARG A 1 86 ? -7.400 7.352 -6.061 1.00 96.31 86 ARG A O 1
ATOM 649 N N . ASN A 1 87 ? -6.212 8.501 -4.526 1.00 94.69 87 ASN A N 1
ATOM 650 C CA . ASN A 1 87 ? -5.449 9.304 -5.482 1.00 94.69 87 ASN A CA 1
ATOM 651 C C . ASN A 1 87 ? -4.589 8.416 -6.398 1.00 94.69 87 ASN A C 1
ATOM 653 O O . ASN A 1 87 ? -4.701 8.505 -7.618 1.00 94.69 87 ASN A O 1
ATOM 657 N N . LEU A 1 88 ? -3.823 7.480 -5.828 1.00 93.19 88 LEU A N 1
ATOM 658 C CA . LEU A 1 88 ? -3.007 6.539 -6.601 1.00 93.19 88 LEU A CA 1
ATOM 659 C C . LEU A 1 88 ? -3.844 5.763 -7.618 1.00 93.19 88 LEU A C 1
ATOM 661 O O . LEU A 1 88 ? -3.483 5.677 -8.787 1.00 93.19 88 LEU A O 1
ATOM 665 N N . ARG A 1 89 ? -5.002 5.242 -7.208 1.00 92.69 89 ARG A N 1
ATOM 666 C CA . ARG A 1 89 ? -5.897 4.526 -8.124 1.00 92.69 89 ARG A CA 1
ATOM 667 C C . ARG A 1 89 ? -6.415 5.416 -9.253 1.00 92.69 89 ARG A C 1
ATOM 669 O O . ARG A 1 89 ? -6.568 4.922 -10.360 1.00 92.69 89 ARG A O 1
ATOM 676 N N . GLN A 1 90 ? -6.666 6.701 -9.003 1.00 91.94 90 GLN A N 1
ATOM 677 C CA . GLN A 1 90 ? -7.093 7.649 -10.039 1.00 91.94 90 GLN A CA 1
ATOM 678 C C . GLN A 1 90 ? -5.964 7.972 -11.022 1.00 91.94 90 GLN A C 1
ATOM 680 O O . GLN A 1 90 ? -6.178 7.906 -12.228 1.00 91.94 90 GLN A O 1
ATOM 685 N N . VAL A 1 91 ? -4.762 8.270 -10.520 1.00 90.31 91 VAL A N 1
ATOM 686 C CA . VAL A 1 91 ? -3.599 8.615 -11.355 1.00 90.31 91 VAL A CA 1
ATOM 687 C C . VAL A 1 91 ? -3.228 7.460 -12.283 1.00 90.31 91 VAL A C 1
ATOM 689 O O . VAL A 1 91 ? -3.009 7.678 -13.468 1.00 90.31 91 VAL A O 1
ATOM 692 N N . TYR A 1 92 ? -3.218 6.228 -11.770 1.00 86.88 92 TYR A N 1
ATOM 693 C CA . TYR A 1 92 ? -2.865 5.037 -12.551 1.00 86.88 92 TYR A CA 1
ATOM 694 C C . TYR A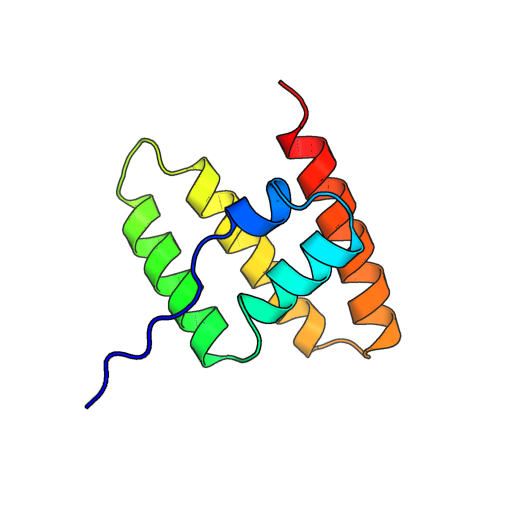 1 92 ? -4.016 4.486 -13.408 1.00 86.88 92 TYR A C 1
ATOM 696 O O . TYR A 1 92 ? -3.787 3.601 -14.228 1.00 86.88 92 TYR A O 1
ATOM 704 N N . AL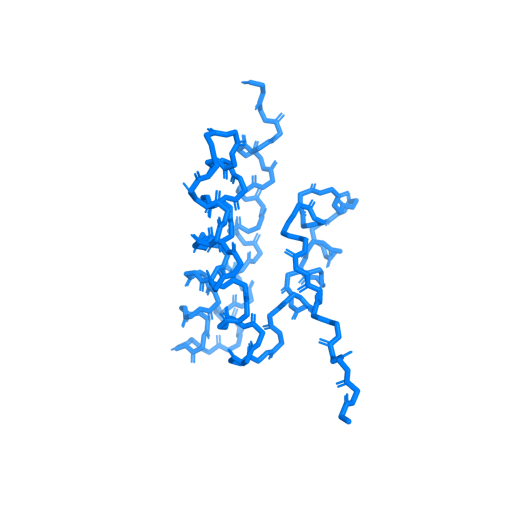A A 1 93 ? -5.247 4.972 -13.219 1.00 84.25 93 ALA A N 1
ATOM 705 C CA . ALA A 1 93 ? -6.375 4.658 -14.096 1.00 84.25 93 ALA A CA 1
ATOM 706 C C . ALA A 1 93 ? -6.473 5.608 -15.302 1.00 84.25 93 ALA A C 1
ATOM 708 O O . ALA A 1 93 ? -7.221 5.317 -16.235 1.00 84.25 93 ALA A O 1
ATOM 709 N N . SER A 1 94 ? -5.755 6.737 -15.284 1.00 66.06 94 SER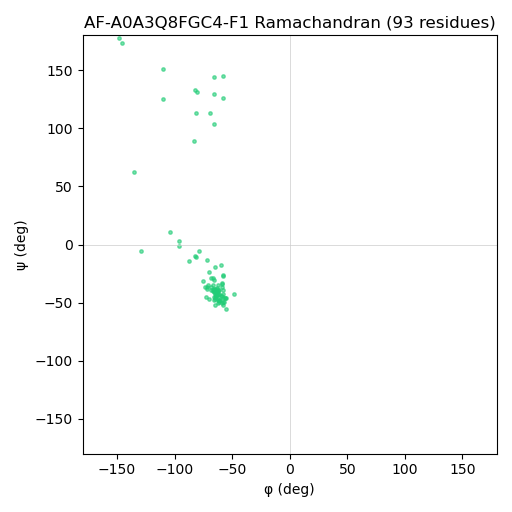 A N 1
ATOM 710 C CA . SER A 1 94 ? -5.711 7.665 -16.412 1.00 66.06 94 SER A CA 1
ATOM 711 C C . SER A 1 94 ? -4.716 7.160 -17.470 1.00 66.06 94 SER A C 1
ATOM 713 O O . SER A 1 94 ? -3.602 6.793 -17.093 1.00 66.06 94 SER A O 1
ATOM 715 N N . PRO A 1 95 ? -5.105 7.110 -18.759 1.00 54.47 95 PRO A N 1
ATOM 716 C CA . PRO A 1 95 ? -4.231 6.697 -19.859 1.00 54.47 95 PRO A CA 1
ATOM 717 C C . PRO A 1 95 ? -3.065 7.662 -20.095 1.00 54.47 95 PRO A C 1
ATOM 719 O O . PRO A 1 95 ? -3.205 8.863 -19.756 1.00 54.47 95 PRO A O 1
#